Protein AF-A0A960US90-F1 (afdb_monomer_lite)

Foldseek 3Di:
DDDDDDDFPKDWDAPDDDDDDPPPPPDPDDAQFWKFKQWPNDTWIWGFHDDDPWWTKIWTDDPDDHDAFTKMKIWHDDPQKIKIFIWGFHDWDQDPPPRIIITIITDTSTMIIGGHCVVVPD

Structure (mmCIF, N/CA/C/O backbone):
data_AF-A0A960US90-F1
#
_entry.id   AF-A0A960US90-F1
#
loop_
_atom_site.group_PDB
_atom_site.id
_atom_site.type_symbol
_atom_site.label_atom_id
_atom_site.label_alt_id
_atom_site.label_comp_id
_atom_site.label_asym_id
_atom_site.label_entity_id
_atom_site.label_seq_id
_atom_site.pdbx_PDB_ins_code
_atom_site.Cartn_x
_atom_site.Cartn_y
_atom_site.Cartn_z
_atom_site.occupancy
_atom_site.B_iso_or_equiv
_atom_site.auth_seq_id
_atom_site.auth_comp_id
_atom_site.auth_asym_id
_atom_site.auth_atom_id
_atom_site.pdbx_PDB_model_num
ATOM 1 N N . MET A 1 1 ? -6.384 25.281 39.014 1.00 40.53 1 MET A N 1
ATOM 2 C CA . MET A 1 1 ? -7.089 24.768 37.821 1.00 40.53 1 MET A CA 1
ATOM 3 C C . MET A 1 1 ? -6.168 23.746 37.186 1.00 40.53 1 MET A C 1
ATOM 5 O O . MET A 1 1 ? -5.210 24.135 36.535 1.00 40.53 1 MET A O 1
ATOM 9 N N . GLU A 1 2 ? -6.365 22.465 37.488 1.00 37.47 2 GLU A N 1
ATOM 10 C CA . GLU A 1 2 ? -5.544 21.386 36.930 1.00 37.47 2 GLU A CA 1
ATOM 11 C C . GLU A 1 2 ? -6.065 21.026 35.535 1.00 37.47 2 GLU A C 1
ATOM 13 O O . GLU A 1 2 ? -7.226 20.656 35.368 1.00 37.47 2 GLU A O 1
ATOM 18 N N . GLN A 1 3 ? -5.218 21.199 34.518 1.00 38.44 3 GLN A N 1
ATOM 19 C CA . GLN A 1 3 ? -5.479 20.753 33.153 1.00 38.44 3 GLN A CA 1
ATOM 20 C C . GLN A 1 3 ? -5.199 19.250 33.069 1.00 38.44 3 GLN A C 1
ATOM 22 O O . GLN A 1 3 ? -4.046 18.826 33.035 1.00 38.44 3 GLN A O 1
ATOM 27 N N . SER A 1 4 ? -6.252 18.435 33.037 1.00 40.59 4 SER A N 1
ATOM 28 C CA . SER A 1 4 ? -6.133 17.008 32.740 1.00 40.59 4 SER A CA 1
ATOM 29 C C . SER A 1 4 ? -5.813 16.808 31.255 1.00 40.59 4 SER A C 1
ATOM 31 O O . SER A 1 4 ? -6.625 17.105 30.380 1.00 40.59 4 SER A O 1
ATOM 33 N N . SER A 1 5 ? -4.613 16.304 30.973 1.00 44.12 5 SER A N 1
ATOM 34 C CA . SER A 1 5 ? -4.166 15.900 29.637 1.00 44.12 5 SER A CA 1
ATOM 35 C C . SER A 1 5 ? -5.059 14.789 29.058 1.00 44.12 5 SER A C 1
ATOM 37 O O . SER A 1 5 ? -5.351 13.824 29.766 1.00 44.12 5 SER A O 1
ATOM 39 N N . PRO A 1 6 ? -5.472 14.851 27.777 1.00 43.44 6 PRO A N 1
ATOM 40 C CA . PRO A 1 6 ? -6.298 13.809 27.177 1.00 43.44 6 PRO A CA 1
ATOM 41 C C . PRO A 1 6 ? -5.481 12.528 26.959 1.00 43.44 6 PRO A C 1
ATOM 43 O O . PRO A 1 6 ? -4.542 12.489 26.160 1.00 43.44 6 PRO A O 1
ATOM 46 N N . SER A 1 7 ? -5.863 11.457 27.655 1.00 41.25 7 SER A N 1
ATOM 47 C CA . SER A 1 7 ? -5.299 10.117 27.491 1.00 41.25 7 SER A CA 1
ATOM 48 C C . SER A 1 7 ? -5.577 9.604 26.074 1.00 41.25 7 SER A C 1
ATOM 50 O O . SER A 1 7 ? -6.693 9.216 25.730 1.00 41.25 7 SER A O 1
ATOM 52 N N . THR A 1 8 ? -4.558 9.616 25.217 1.00 42.59 8 THR A N 1
ATOM 53 C CA . THR A 1 8 ? -4.622 8.946 23.915 1.00 42.59 8 THR A CA 1
ATOM 54 C C . THR A 1 8 ? -4.494 7.447 24.159 1.00 42.59 8 THR A C 1
ATOM 56 O O . THR A 1 8 ? -3.412 6.962 24.476 1.00 42.59 8 THR A O 1
ATOM 59 N N . LEU A 1 9 ? -5.596 6.708 24.022 1.00 42.81 9 LEU A N 1
ATOM 60 C CA . LEU A 1 9 ? -5.570 5.247 24.010 1.00 42.81 9 LEU A CA 1
ATOM 61 C C . LEU A 1 9 ? -4.903 4.784 22.704 1.00 42.81 9 LEU A C 1
ATOM 63 O O . LEU A 1 9 ? -5.544 4.701 21.658 1.00 42.81 9 LEU A O 1
ATOM 67 N N . GLN A 1 10 ? -3.593 4.540 22.752 1.00 39.62 10 GLN A N 1
ATOM 68 C CA . GLN A 1 10 ? -2.866 3.842 21.693 1.00 39.62 10 GLN A CA 1
ATOM 69 C C . GLN A 1 10 ? -3.001 2.339 21.931 1.00 39.62 10 GLN A C 1
ATOM 71 O O . GLN A 1 10 ? -2.364 1.785 22.823 1.00 39.62 10 GLN A O 1
ATOM 76 N N . ILE A 1 11 ? -3.840 1.671 21.142 1.00 49.94 11 ILE A N 1
ATOM 77 C CA . ILE A 1 11 ? -3.877 0.207 21.122 1.00 49.94 11 ILE A CA 1
ATOM 78 C C . ILE A 1 11 ? -2.821 -0.245 20.113 1.00 49.94 11 ILE A C 1
ATOM 80 O O . ILE A 1 11 ? -3.031 -0.160 18.902 1.00 49.94 11 ILE A O 1
ATOM 84 N N . ASN A 1 12 ? -1.670 -0.688 20.617 1.00 39.56 12 ASN A N 1
ATOM 85 C CA . ASN A 1 12 ? -0.641 -1.324 19.802 1.00 39.56 12 ASN A CA 1
ATOM 86 C C . ASN A 1 12 ? -1.005 -2.801 19.628 1.00 39.56 12 ASN A C 1
ATOM 88 O O . ASN A 1 12 ? -0.892 -3.586 20.567 1.00 39.56 12 ASN A O 1
ATOM 92 N N . VAL A 1 13 ? -1.444 -3.183 18.430 1.00 49.03 13 VAL A N 1
ATOM 93 C CA . VAL A 1 13 ? -1.586 -4.596 18.070 1.00 49.03 13 VAL A CA 1
ATOM 94 C C . VAL A 1 13 ? -0.220 -5.078 17.585 1.00 49.03 13 VAL A C 1
ATOM 96 O O . VAL A 1 13 ? 0.220 -4.714 16.496 1.00 49.03 13 VAL A O 1
ATOM 99 N N . PHE A 1 14 ? 0.474 -5.853 18.418 1.00 42.97 14 PHE A N 1
ATOM 100 C CA . PHE A 1 14 ? 1.723 -6.519 18.054 1.00 42.97 14 PHE A CA 1
ATOM 101 C C . PHE A 1 14 ? 1.403 -7.913 17.510 1.00 42.97 14 PHE A C 1
ATOM 103 O O . PHE A 1 14 ? 0.880 -8.757 18.234 1.00 42.97 14 PHE A O 1
ATOM 110 N N . LEU A 1 15 ? 1.721 -8.166 16.239 1.00 50.09 15 LEU A N 1
ATOM 111 C CA . LEU A 1 15 ? 1.648 -9.505 15.653 1.00 50.09 15 LEU A CA 1
ATOM 112 C C . LEU A 1 15 ? 2.919 -10.279 16.043 1.00 50.09 15 LEU A C 1
ATOM 114 O O . LEU A 1 15 ? 3.862 -10.381 15.262 1.00 50.09 15 LEU A O 1
ATOM 118 N N . THR A 1 16 ? 2.998 -10.770 17.282 1.00 44.09 16 THR A N 1
ATOM 119 C CA . THR A 1 16 ? 4.100 -11.649 17.705 1.00 44.09 16 THR A CA 1
ATOM 120 C C . THR A 1 16 ? 3.842 -13.067 17.211 1.00 44.09 16 THR A C 1
ATOM 122 O O . THR A 1 16 ? 2.886 -13.714 17.633 1.00 44.09 16 THR A O 1
ATOM 125 N N . GLY A 1 17 ? 4.698 -13.550 16.311 1.00 52.09 17 GLY A N 1
ATOM 126 C CA . GLY A 1 17 ? 4.656 -14.920 15.817 1.00 52.09 17 GLY A CA 1
ATOM 127 C C . GLY A 1 17 ? 5.214 -15.919 16.833 1.00 52.09 17 GLY A C 1
ATOM 128 O O . GLY A 1 17 ? 6.423 -15.966 17.055 1.00 52.09 17 GLY A O 1
ATOM 129 N N . HIS A 1 18 ? 4.339 -16.746 17.402 1.00 41.50 18 HIS A N 1
ATOM 130 C CA . HIS A 1 18 ? 4.664 -18.106 17.833 1.00 41.50 18 HIS A CA 1
ATOM 131 C C . HIS A 1 18 ? 3.382 -18.958 17.885 1.00 41.50 18 HIS A C 1
ATOM 133 O O . HIS A 1 18 ? 2.409 -18.583 18.529 1.00 41.50 18 HIS A O 1
ATOM 139 N N . GLU A 1 19 ? 3.450 -20.100 17.196 1.00 41.72 19 GLU A N 1
ATOM 140 C CA . GLU A 1 19 ? 2.539 -21.261 17.171 1.00 41.72 19 GLU A CA 1
ATOM 141 C C . GLU A 1 19 ? 1.214 -21.224 16.366 1.00 41.72 19 GLU A C 1
ATOM 143 O O . GLU A 1 19 ? 0.537 -20.198 16.277 1.00 41.72 19 GLU A O 1
ATOM 148 N N . PRO A 1 20 ? 0.843 -22.363 15.723 1.00 51.44 20 PRO A N 1
ATOM 149 C CA . PRO A 1 20 ? -0.217 -22.431 14.730 1.00 51.44 20 PRO A CA 1
ATOM 150 C C . PRO A 1 20 ? -1.536 -22.826 15.393 1.00 51.44 20 PRO A C 1
ATOM 152 O O . PRO A 1 20 ? -1.889 -23.997 15.495 1.00 51.44 20 PRO A O 1
ATOM 155 N N . VAL A 1 21 ? -2.316 -21.833 15.792 1.00 43.56 21 VAL A N 1
ATOM 156 C CA . VAL A 1 21 ? -3.763 -22.008 15.900 1.00 43.56 21 VAL A CA 1
ATOM 157 C C . VAL A 1 21 ? -4.340 -21.437 14.614 1.00 43.56 21 VAL A C 1
ATOM 159 O O . VAL A 1 21 ? -3.890 -20.390 14.151 1.00 43.56 21 VAL A O 1
ATOM 162 N N . LEU A 1 22 ? -5.321 -22.120 14.022 1.00 43.75 22 LEU A N 1
ATOM 163 C CA . LEU A 1 22 ? -6.226 -21.591 12.996 1.00 43.75 22 LEU A CA 1
ATOM 164 C C . LEU A 1 22 ? -7.034 -20.407 13.569 1.00 43.75 22 LEU A C 1
ATOM 166 O O . LEU A 1 22 ? -8.262 -20.412 13.583 1.00 43.75 22 LEU A O 1
ATOM 170 N N . ALA A 1 23 ? -6.351 -19.385 14.081 1.00 43.84 23 ALA A N 1
ATOM 171 C CA . ALA A 1 23 ? -6.906 -18.071 14.243 1.00 43.84 23 ALA A CA 1
ATOM 172 C C . ALA A 1 23 ? -7.208 -17.632 12.820 1.00 43.84 23 ALA A C 1
ATOM 174 O O . ALA A 1 23 ? -6.308 -17.366 12.020 1.00 43.84 23 ALA A O 1
ATOM 175 N N . CYS A 1 24 ? -8.492 -17.649 12.485 1.00 42.06 24 CYS A N 1
ATOM 176 C CA . CYS A 1 24 ? -9.026 -16.924 11.356 1.00 42.06 24 CYS A CA 1
ATOM 177 C C . CYS A 1 24 ? -8.691 -15.453 11.634 1.00 42.06 24 CYS A C 1
ATOM 179 O O . CYS A 1 24 ? -9.477 -14.738 12.253 1.00 42.06 24 CYS A O 1
ATOM 181 N N . ALA A 1 25 ? -7.453 -15.051 11.330 1.00 59.19 25 ALA A N 1
ATOM 182 C CA . ALA A 1 25 ? -6.989 -13.691 11.480 1.00 59.19 25 ALA A CA 1
ATOM 183 C C . ALA A 1 25 ? -7.929 -12.877 10.607 1.00 59.19 25 ALA A C 1
ATOM 185 O O . ALA A 1 25 ? -7.974 -13.071 9.392 1.00 59.19 25 ALA A O 1
ATOM 186 N N . VAL A 1 26 ? -8.783 -12.089 11.257 1.00 68.69 26 VAL A N 1
ATOM 187 C CA . VAL A 1 26 ? -9.749 -11.259 10.552 1.00 68.69 26 VAL A CA 1
ATOM 188 C C . VAL A 1 26 ? -8.934 -10.374 9.614 1.00 68.69 26 VAL A C 1
ATOM 190 O O . VAL A 1 26 ? -7.994 -9.732 10.098 1.00 68.69 26 VAL A O 1
ATOM 193 N N . PRO A 1 27 ? -9.250 -10.373 8.309 1.00 79.19 27 PRO A N 1
ATOM 194 C CA . PRO A 1 27 ? -8.492 -9.607 7.337 1.00 79.19 27 PRO A CA 1
ATOM 195 C C . PRO A 1 27 ? -8.437 -8.144 7.782 1.00 79.19 27 PRO A C 1
ATOM 197 O O . PRO A 1 27 ? -9.457 -7.570 8.181 1.00 79.19 27 PRO A O 1
ATOM 200 N N . LEU A 1 28 ? -7.242 -7.550 7.780 1.00 86.44 28 LEU A N 1
ATOM 201 C CA . LEU A 1 28 ? -7.086 -6.133 8.116 1.00 86.44 28 LEU A CA 1
ATOM 202 C C . LEU A 1 28 ? -7.639 -5.257 6.993 1.00 86.44 28 LEU A C 1
ATOM 204 O O . LEU A 1 28 ? -8.051 -4.126 7.259 1.00 86.44 28 LEU A O 1
ATOM 208 N N . PHE A 1 29 ? -7.667 -5.798 5.775 1.00 91.44 29 PHE A N 1
ATOM 209 C CA . PHE A 1 29 ? -8.078 -5.124 4.555 1.00 91.44 29 PHE A CA 1
ATOM 210 C C . PHE A 1 29 ? -9.199 -5.892 3.851 1.00 91.44 29 PHE A C 1
ATOM 212 O O . PHE A 1 29 ? -9.181 -7.116 3.770 1.00 91.44 29 PHE A O 1
ATOM 219 N N . HIS A 1 30 ? -10.174 -5.174 3.300 1.00 90.94 30 HIS A N 1
ATOM 220 C CA . HIS A 1 30 ? -11.257 -5.774 2.516 1.00 90.94 30 HIS A CA 1
ATOM 221 C C . HIS A 1 30 ? -11.085 -5.486 1.026 1.00 90.94 30 HIS A C 1
ATOM 223 O O . HIS A 1 30 ? -10.566 -4.438 0.653 1.00 90.94 30 HIS A O 1
ATOM 229 N N . GLU A 1 31 ? -11.552 -6.390 0.164 1.00 93.12 31 GLU A N 1
ATOM 230 C CA . GLU A 1 31 ? -11.591 -6.141 -1.281 1.00 93.12 31 GLU A CA 1
ATOM 231 C C . GLU A 1 31 ? -12.349 -4.837 -1.585 1.00 93.12 31 GLU A C 1
ATOM 233 O O . GLU A 1 31 ? -13.363 -4.535 -0.952 1.00 93.12 31 GLU A O 1
ATOM 238 N N . LYS A 1 32 ? -11.850 -4.059 -2.551 1.00 94.00 32 LYS A N 1
ATOM 239 C CA . LYS A 1 32 ? -12.360 -2.740 -2.967 1.00 94.00 32 LYS A CA 1
ATOM 240 C C . LYS A 1 32 ? -12.256 -1.643 -1.908 1.00 94.00 32 LYS A C 1
ATOM 242 O O . LYS A 1 32 ? -12.698 -0.522 -2.157 1.00 94.00 32 LYS A O 1
ATOM 247 N N . GLN A 1 33 ? -11.659 -1.922 -0.751 1.00 94.31 33 GLN A N 1
ATOM 248 C CA . GLN A 1 33 ? -11.401 -0.903 0.257 1.00 94.31 33 GLN A CA 1
ATOM 249 C C . GLN A 1 33 ? -10.409 0.133 -0.269 1.00 94.31 33 GLN A C 1
ATOM 251 O O . GLN A 1 33 ? -9.398 -0.216 -0.878 1.00 94.31 33 GLN A O 1
ATOM 256 N N . ILE A 1 34 ? -10.702 1.403 -0.006 1.00 95.62 34 ILE A N 1
ATOM 257 C CA . ILE A 1 34 ? -9.840 2.521 -0.374 1.00 95.62 34 ILE A CA 1
ATOM 258 C C . ILE A 1 34 ? -8.838 2.794 0.747 1.00 95.62 34 ILE A C 1
ATOM 260 O O . ILE A 1 34 ? -9.199 2.873 1.925 1.00 95.62 34 ILE A O 1
ATOM 264 N N . LEU A 1 35 ? -7.577 2.933 0.357 1.00 96.12 35 LEU A N 1
ATOM 265 C CA . LEU A 1 35 ? -6.438 3.267 1.193 1.00 96.12 35 LEU A CA 1
ATOM 266 C C . LEU A 1 35 ? -5.854 4.594 0.715 1.00 96.12 35 LEU A C 1
ATOM 268 O O . LEU A 1 35 ? -5.674 4.803 -0.483 1.00 96.12 35 LEU A O 1
ATOM 272 N N . ASN A 1 36 ? -5.476 5.446 1.659 1.00 96.31 36 ASN A N 1
ATOM 273 C CA . ASN A 1 36 ? -4.608 6.583 1.386 1.00 96.31 36 ASN A CA 1
ATOM 274 C C . ASN A 1 36 ? -3.171 6.139 1.638 1.00 96.31 36 ASN A C 1
ATOM 276 O O . ASN A 1 36 ? -2.809 5.847 2.782 1.00 96.31 36 ASN A O 1
ATOM 280 N N . LEU A 1 37 ? -2.373 6.052 0.578 1.00 96.06 37 LEU A N 1
ATOM 281 C CA . LEU A 1 37 ? -0.962 5.690 0.645 1.00 96.06 37 LEU A CA 1
ATOM 282 C C . LEU A 1 37 ? -0.092 6.928 0.469 1.00 96.06 37 LEU A C 1
ATOM 284 O O . LEU A 1 37 ? -0.328 7.743 -0.413 1.00 96.06 37 LEU A O 1
ATOM 288 N N . LYS A 1 38 ? 0.968 7.031 1.260 1.00 95.69 38 LYS A N 1
ATOM 289 C CA . LYS A 1 38 ? 2.028 8.017 1.103 1.00 95.69 38 LYS A CA 1
ATOM 290 C C . LYS A 1 38 ? 3.303 7.303 0.682 1.00 95.69 38 LYS A C 1
ATOM 292 O O . LYS A 1 38 ? 3.900 6.569 1.469 1.00 95.69 38 LYS A O 1
ATOM 297 N N . ILE A 1 39 ? 3.715 7.517 -0.563 1.00 94.38 39 ILE A N 1
ATOM 298 C CA . ILE A 1 39 ? 4.900 6.902 -1.174 1.00 94.38 39 ILE A CA 1
ATOM 299 C C . ILE A 1 39 ? 5.829 8.038 -1.595 1.00 94.38 39 ILE A C 1
ATOM 301 O O . ILE A 1 39 ? 5.406 8.956 -2.293 1.00 94.38 39 ILE A O 1
ATOM 305 N N . LYS A 1 40 ? 7.090 8.025 -1.141 1.00 90.56 40 LYS A N 1
ATOM 306 C CA . LYS A 1 40 ? 8.060 9.116 -1.400 1.00 90.56 40 LYS A CA 1
ATOM 307 C C . LYS A 1 40 ? 7.533 10.518 -1.040 1.00 90.56 40 LYS A C 1
ATOM 309 O O . LYS A 1 40 ? 7.879 11.508 -1.674 1.00 90.56 40 LYS A O 1
ATOM 314 N N . GLY A 1 41 ? 6.684 10.606 -0.016 1.00 90.56 41 GLY A N 1
ATOM 315 C CA . GLY A 1 41 ? 6.083 11.867 0.423 1.00 90.56 41 GLY A CA 1
ATOM 316 C C . GLY A 1 41 ? 4.824 12.295 -0.337 1.00 90.56 41 GLY A C 1
ATOM 317 O O . GLY A 1 41 ? 4.204 13.266 0.084 1.00 90.56 41 GLY A O 1
ATOM 318 N N . ILE A 1 42 ? 4.426 11.572 -1.386 1.00 91.31 42 ILE A N 1
ATOM 319 C CA . ILE A 1 42 ? 3.263 11.885 -2.223 1.00 91.31 42 ILE A CA 1
ATOM 320 C C . ILE A 1 42 ? 2.076 11.031 -1.781 1.00 91.31 42 ILE A C 1
ATOM 322 O O . ILE A 1 42 ? 2.193 9.809 -1.684 1.00 91.31 42 ILE A O 1
ATOM 326 N N . GLU A 1 43 ? 0.945 11.681 -1.516 1.00 93.62 43 GLU A N 1
ATOM 327 C CA . GLU A 1 43 ? -0.317 11.021 -1.181 1.00 93.62 43 GLU A CA 1
ATOM 328 C C . GLU A 1 43 ? -1.008 10.522 -2.453 1.00 93.62 43 GLU A C 1
ATOM 330 O O . GLU A 1 43 ? -1.115 11.242 -3.444 1.00 93.62 43 GLU A O 1
ATOM 335 N N . CYS A 1 44 ? -1.436 9.267 -2.432 1.00 93.50 44 CYS A N 1
ATOM 336 C CA . CYS A 1 44 ? -2.059 8.565 -3.542 1.00 93.50 44 CYS A CA 1
ATOM 337 C C . CYS A 1 44 ? -3.232 7.736 -3.023 1.00 93.50 44 CYS A C 1
ATOM 339 O O . CYS A 1 44 ? -3.147 7.135 -1.946 1.00 93.50 44 CYS A O 1
ATOM 341 N N . GLU A 1 45 ? -4.291 7.634 -3.818 1.00 95.19 45 GLU A N 1
ATOM 342 C CA . GLU A 1 45 ? -5.379 6.709 -3.533 1.00 95.19 45 GLU A CA 1
ATOM 343 C C . GLU A 1 45 ? -5.038 5.319 -4.084 1.00 95.19 45 GLU A C 1
ATOM 345 O O . GLU A 1 45 ? -4.550 5.167 -5.209 1.00 95.19 45 GLU A O 1
ATOM 350 N N . ALA A 1 46 ? -5.274 4.287 -3.278 1.00 96.00 46 ALA A N 1
ATOM 351 C CA . ALA A 1 46 ? -5.119 2.905 -3.693 1.00 96.00 46 ALA A CA 1
ATOM 352 C C . ALA A 1 46 ? -6.346 2.081 -3.311 1.00 96.00 46 ALA A C 1
ATOM 354 O O . ALA A 1 46 ? -6.861 2.185 -2.202 1.00 96.00 46 ALA A O 1
ATOM 355 N N . GLN A 1 47 ? -6.786 1.213 -4.213 1.00 96.50 47 GLN A N 1
ATOM 356 C CA . GLN A 1 47 ? -7.879 0.280 -3.970 1.00 96.50 47 GLN A CA 1
ATOM 357 C C . GLN A 1 47 ? -7.326 -1.121 -3.718 1.00 96.50 47 GLN A C 1
ATOM 359 O O . GLN A 1 47 ? -6.518 -1.626 -4.493 1.00 96.50 47 GLN A O 1
ATOM 364 N N . VAL A 1 48 ? -7.779 -1.770 -2.648 1.00 96.56 48 VAL A N 1
ATOM 365 C CA . VAL A 1 48 ? -7.416 -3.156 -2.337 1.00 96.56 48 VAL A CA 1
ATOM 366 C C . VAL A 1 48 ? -8.027 -4.096 -3.371 1.00 96.56 48 VAL A C 1
ATOM 368 O O . VAL A 1 48 ? -9.244 -4.133 -3.543 1.00 96.56 48 VAL A O 1
ATOM 371 N N . LEU A 1 49 ? -7.182 -4.884 -4.030 1.00 95.62 49 LEU A N 1
ATOM 372 C CA . LEU A 1 49 ? -7.602 -5.936 -4.953 1.00 95.62 49 LEU A CA 1
ATOM 373 C C . LEU A 1 49 ? -7.780 -7.267 -4.235 1.00 95.62 49 LEU A C 1
ATOM 375 O O . LEU A 1 49 ? -8.734 -7.974 -4.510 1.00 95.62 49 LEU A O 1
ATOM 379 N N . TYR A 1 50 ? -6.865 -7.615 -3.331 1.00 94.88 50 TYR A N 1
ATOM 380 C CA . TYR A 1 50 ? -7.033 -8.731 -2.405 1.00 94.88 50 TYR A CA 1
ATOM 381 C C . TYR A 1 50 ? -5.992 -8.665 -1.287 1.00 94.88 50 TYR A C 1
ATOM 383 O O . TYR A 1 50 ? -4.943 -8.026 -1.403 1.00 94.88 50 TYR A O 1
ATOM 391 N N . GLU A 1 51 ? -6.275 -9.381 -0.208 1.00 93.88 51 GLU A N 1
ATOM 392 C CA . GLU A 1 51 ? -5.359 -9.608 0.901 1.00 93.88 51 GLU A CA 1
ATOM 393 C C . GLU A 1 51 ? -4.974 -11.093 0.939 1.00 93.88 51 GLU A C 1
ATOM 395 O O . GLU A 1 51 ? -5.784 -11.975 0.651 1.00 93.88 51 GLU A O 1
ATOM 400 N N . SER A 1 52 ? -3.719 -11.377 1.278 1.00 89.94 52 SER A N 1
ATOM 401 C CA . SER A 1 52 ? -3.234 -12.721 1.581 1.00 89.94 52 SER A CA 1
ATOM 402 C C . SER A 1 52 ? -2.463 -12.708 2.902 1.00 89.94 52 SER A C 1
ATOM 404 O O . SER A 1 52 ? -2.202 -11.657 3.481 1.00 89.94 52 SER A O 1
ATOM 406 N N . ARG A 1 53 ? -2.048 -13.884 3.384 1.00 86.19 53 ARG A N 1
ATOM 407 C CA . ARG A 1 53 ? -1.431 -14.051 4.714 1.00 86.19 53 ARG A CA 1
ATOM 408 C C . ARG A 1 53 ? -0.187 -13.190 4.952 1.00 86.19 53 ARG A C 1
ATOM 410 O O . ARG A 1 53 ? 0.144 -12.918 6.098 1.00 86.19 53 ARG A O 1
ATOM 417 N N . ASN A 1 54 ? 0.539 -12.832 3.896 1.00 90.12 54 ASN A N 1
ATOM 418 C CA . ASN A 1 54 ? 1.825 -12.139 3.984 1.00 90.12 54 ASN A CA 1
ATOM 419 C C . ASN A 1 54 ? 1.924 -10.892 3.096 1.00 90.12 54 ASN A C 1
ATOM 421 O O . ASN A 1 54 ? 2.989 -10.271 3.047 1.00 90.12 54 ASN A O 1
ATOM 425 N N . LYS A 1 55 ? 0.840 -10.507 2.418 1.00 94.06 55 LYS A N 1
ATOM 426 C CA . LYS A 1 55 ? 0.843 -9.373 1.496 1.00 94.06 55 LYS A CA 1
ATOM 427 C C . LYS A 1 55 ? -0.543 -8.810 1.252 1.00 94.06 55 LYS A C 1
ATOM 429 O O . LYS A 1 55 ? -1.547 -9.492 1.441 1.00 94.06 55 LYS A O 1
ATOM 434 N N . ILE A 1 56 ? -0.567 -7.583 0.760 1.00 96.06 56 ILE A N 1
ATOM 435 C CA . ILE A 1 56 ? -1.769 -6.903 0.289 1.00 96.06 56 ILE A CA 1
ATOM 436 C C . ILE A 1 56 ? -1.488 -6.474 -1.141 1.00 96.06 56 ILE A C 1
ATOM 438 O O . ILE A 1 56 ? -0.428 -5.912 -1.416 1.00 96.06 56 ILE A O 1
ATOM 442 N N . VAL A 1 57 ? -2.418 -6.741 -2.049 1.00 96.62 57 VAL A N 1
ATOM 443 C CA . VAL A 1 57 ? -2.306 -6.289 -3.433 1.00 96.62 57 VAL A CA 1
ATOM 444 C C . VAL A 1 57 ? -3.296 -5.166 -3.665 1.00 96.62 57 VAL A C 1
ATOM 446 O O . VAL A 1 57 ? -4.479 -5.295 -3.348 1.00 96.62 57 VAL A O 1
ATOM 449 N N . VAL A 1 58 ? -2.801 -4.054 -4.201 1.00 96.88 58 VAL A N 1
ATOM 450 C CA . VAL A 1 58 ? -3.579 -2.829 -4.399 1.00 96.88 58 VAL A CA 1
ATOM 451 C C . VAL A 1 58 ? -3.392 -2.294 -5.812 1.00 96.88 58 VAL A C 1
ATOM 453 O O . VAL A 1 58 ? -2.317 -2.434 -6.388 1.00 96.88 58 VAL A O 1
ATOM 456 N N . SER A 1 59 ? -4.411 -1.647 -6.367 1.00 95.75 59 SER A N 1
ATOM 457 C CA . SER A 1 59 ? -4.272 -0.807 -7.557 1.00 95.75 59 SER A CA 1
ATOM 458 C C . SER A 1 59 ? -4.121 0.650 -7.136 1.00 95.75 59 SER A C 1
ATOM 460 O O . SER A 1 59 ? -4.970 1.159 -6.408 1.00 95.75 59 SER A O 1
ATOM 462 N N . LEU A 1 60 ? -3.073 1.315 -7.604 1.00 94.06 60 LEU A N 1
ATOM 463 C CA . LEU A 1 60 ? -2.789 2.724 -7.364 1.00 94.06 60 LEU A CA 1
ATOM 464 C C . LEU A 1 60 ? -3.417 3.580 -8.469 1.00 94.06 60 LEU A C 1
ATOM 466 O O . LEU A 1 60 ? -3.170 3.345 -9.656 1.00 94.06 60 LEU A O 1
ATOM 470 N N . GLU A 1 61 ? -4.181 4.595 -8.079 1.00 87.19 61 GLU A N 1
ATOM 471 C CA . GLU A 1 61 ? -4.660 5.646 -8.974 1.00 87.19 61 GLU A CA 1
ATOM 472 C C . GLU A 1 61 ? -3.782 6.890 -8.788 1.00 87.19 61 GLU A C 1
ATOM 474 O O . GLU A 1 61 ? -4.054 7.758 -7.963 1.00 87.19 61 GLU A O 1
ATOM 479 N N . SER A 1 62 ? -2.646 6.924 -9.489 1.00 83.50 62 SER A N 1
ATOM 480 C CA . SER A 1 62 ? -1.697 8.039 -9.441 1.00 83.50 62 SER A CA 1
ATOM 481 C C . SER A 1 62 ? -0.741 7.995 -10.632 1.00 83.50 62 SER A C 1
ATOM 483 O O . SER A 1 62 ? -0.354 6.913 -11.076 1.00 83.50 62 SER A O 1
ATOM 485 N N . ASP A 1 63 ? -0.307 9.170 -11.093 1.00 83.00 63 ASP A N 1
ATOM 486 C CA . ASP A 1 63 ? 0.778 9.326 -12.075 1.00 83.00 63 ASP A CA 1
ATOM 487 C C . ASP A 1 63 ? 2.170 9.064 -11.467 1.00 83.00 63 ASP A C 1
ATOM 489 O O . ASP A 1 63 ? 3.186 9.074 -12.166 1.00 83.00 63 ASP A O 1
ATOM 493 N N . LEU A 1 64 ? 2.240 8.836 -10.150 1.00 86.06 64 LEU A N 1
ATOM 494 C CA . LEU A 1 64 ? 3.470 8.461 -9.469 1.00 86.06 64 LEU A CA 1
ATOM 495 C C . LEU A 1 64 ? 4.035 7.160 -10.053 1.00 86.06 64 LEU A C 1
ATOM 497 O O . LEU A 1 64 ? 3.316 6.181 -10.233 1.00 86.06 64 LEU A O 1
ATOM 501 N N . VAL A 1 65 ? 5.352 7.127 -10.262 1.00 86.94 65 VAL A N 1
ATOM 502 C CA . VAL A 1 65 ? 6.094 5.898 -10.569 1.00 86.94 65 VAL A CA 1
ATOM 503 C C . VAL A 1 65 ? 6.690 5.338 -9.267 1.00 86.94 65 VAL A C 1
ATOM 505 O O . VAL A 1 65 ? 7.713 5.850 -8.788 1.00 86.94 65 VAL A O 1
ATOM 508 N N . PRO A 1 66 ? 6.063 4.321 -8.647 1.00 86.62 66 PRO A N 1
ATOM 509 C CA . PRO A 1 66 ? 6.600 3.686 -7.451 1.00 86.62 66 PRO A CA 1
ATOM 510 C C . PRO A 1 66 ? 7.842 2.852 -7.785 1.00 86.62 66 PRO A C 1
ATOM 512 O O . PRO A 1 66 ? 7.977 2.309 -8.879 1.00 86.62 66 PRO A O 1
ATOM 515 N N . GLY A 1 67 ? 8.766 2.752 -6.833 1.00 88.00 67 GLY A N 1
ATOM 516 C CA . GLY A 1 67 ? 9.947 1.901 -6.920 1.00 88.00 67 GLY A CA 1
ATOM 517 C C . GLY A 1 67 ? 9.779 0.620 -6.110 1.00 88.00 67 GLY A C 1
ATOM 518 O O . GLY A 1 67 ? 9.141 0.604 -5.055 1.00 88.00 67 GLY A O 1
ATOM 519 N N . ASN A 1 68 ? 10.394 -0.465 -6.584 1.00 89.38 68 ASN A N 1
ATOM 520 C CA . ASN A 1 68 ? 10.478 -1.686 -5.794 1.00 89.38 68 ASN A CA 1
ATOM 521 C C . ASN A 1 68 ? 11.345 -1.418 -4.555 1.00 89.38 68 ASN A C 1
ATOM 523 O O . ASN A 1 68 ? 12.437 -0.861 -4.650 1.00 89.38 68 ASN A O 1
ATOM 527 N N . GLY A 1 69 ? 10.836 -1.805 -3.393 1.00 91.00 69 GLY A N 1
ATOM 528 C CA . GLY A 1 69 ? 11.486 -1.624 -2.112 1.00 91.00 69 GLY A CA 1
ATOM 529 C C . GLY A 1 69 ? 11.261 -0.263 -1.462 1.00 91.00 69 GLY A C 1
ATOM 530 O O . GLY A 1 69 ? 11.752 -0.056 -0.350 1.00 91.00 69 GLY A O 1
ATOM 531 N N . ASP A 1 70 ? 10.496 0.628 -2.090 1.00 92.50 70 ASP A N 1
ATOM 532 C CA . ASP A 1 70 ? 10.086 1.878 -1.462 1.00 92.50 70 ASP A CA 1
ATOM 533 C C . ASP A 1 70 ? 9.234 1.598 -0.214 1.00 92.50 70 ASP A C 1
ATOM 535 O O . ASP A 1 70 ? 8.384 0.699 -0.188 1.00 92.50 70 ASP A O 1
ATOM 539 N N . ALA A 1 71 ? 9.467 2.389 0.832 1.00 93.94 71 ALA A N 1
ATOM 540 C CA . ALA A 1 71 ? 8.594 2.420 1.995 1.00 93.94 71 ALA A CA 1
ATOM 541 C C . ALA A 1 71 ? 7.300 3.171 1.656 1.00 93.94 71 ALA A C 1
ATOM 543 O O . ALA A 1 71 ? 7.319 4.180 0.944 1.00 93.94 71 ALA A O 1
ATOM 544 N N . ALA A 1 72 ? 6.189 2.687 2.203 1.00 94.69 72 ALA A N 1
ATOM 545 C CA . ALA A 1 72 ? 4.887 3.318 2.081 1.00 94.69 72 ALA A CA 1
ATOM 546 C C . ALA A 1 72 ? 4.218 3.410 3.454 1.00 94.69 72 ALA A C 1
ATOM 548 O O . ALA A 1 72 ? 4.222 2.458 4.239 1.00 94.69 72 ALA A O 1
ATOM 549 N N . GLU A 1 73 ? 3.618 4.559 3.732 1.00 95.94 73 GLU A N 1
ATOM 550 C CA . GLU A 1 73 ? 2.731 4.740 4.879 1.00 95.94 73 GLU A CA 1
ATOM 551 C C . GLU A 1 73 ? 1.298 4.661 4.374 1.00 95.94 73 GLU A C 1
ATOM 553 O O . GLU A 1 73 ? 0.974 5.255 3.352 1.00 95.94 73 GLU A O 1
ATOM 558 N N . GLY A 1 74 ? 0.439 3.915 5.053 1.00 95.38 74 GLY A N 1
ATOM 559 C CA . GLY A 1 74 ? -0.947 3.755 4.646 1.00 95.38 74 GLY A CA 1
ATOM 560 C C . GLY A 1 74 ? -1.912 4.162 5.740 1.00 95.38 74 GLY A C 1
ATOM 561 O O . GLY A 1 74 ? -1.626 4.028 6.932 1.00 95.38 74 GLY A O 1
ATOM 562 N N . SER A 1 75 ? -3.077 4.650 5.337 1.00 95.38 75 SER A N 1
ATOM 563 C CA . SER A 1 75 ? -4.186 4.917 6.239 1.00 95.38 75 SER A CA 1
ATOM 564 C C . SER A 1 75 ? -5.524 4.570 5.603 1.00 95.38 75 SER A C 1
ATOM 566 O O . SER A 1 75 ? -5.684 4.616 4.384 1.00 95.38 75 SER A O 1
ATOM 568 N N . LEU A 1 76 ? -6.484 4.185 6.438 1.00 94.00 76 LEU A N 1
ATOM 569 C CA . LEU A 1 76 ? -7.846 3.887 6.016 1.00 94.00 76 LEU A CA 1
ATOM 570 C C . LEU A 1 76 ? -8.847 4.174 7.133 1.00 94.00 76 LEU A C 1
ATOM 572 O O . LEU A 1 76 ? -8.510 4.118 8.317 1.00 94.00 76 LEU A O 1
ATOM 576 N N . GLN A 1 77 ? -10.095 4.424 6.753 1.00 90.31 77 GLN A N 1
ATOM 577 C CA . GLN A 1 77 ? -11.207 4.536 7.690 1.00 90.31 77 GLN A CA 1
ATOM 578 C C . GLN A 1 77 ? -11.892 3.168 7.843 1.00 90.31 77 GLN A C 1
ATOM 580 O O . GLN A 1 77 ? -12.311 2.561 6.858 1.00 90.31 77 GLN A O 1
ATOM 585 N N . GLN A 1 78 ? -12.030 2.683 9.079 1.00 86.94 78 GLN A N 1
ATOM 586 C CA . GLN A 1 78 ? -12.791 1.475 9.422 1.00 86.94 78 GLN A CA 1
ATOM 587 C C . GLN A 1 78 ? -13.842 1.821 10.480 1.00 86.94 78 GLN A C 1
ATOM 589 O O . GLN A 1 78 ? -13.542 1.911 11.672 1.00 86.94 78 GLN A O 1
ATOM 594 N N . GLY A 1 79 ? -15.086 2.049 10.048 1.00 86.31 79 GLY A N 1
ATOM 595 C CA . GLY A 1 79 ? -16.150 2.522 10.937 1.00 86.31 79 GLY A CA 1
ATOM 596 C C . GLY A 1 79 ? -15.772 3.858 11.581 1.00 86.31 79 GLY A C 1
ATOM 597 O O . GLY A 1 79 ? -15.498 4.826 10.877 1.00 86.31 79 GLY A O 1
ATOM 598 N N . ASN A 1 80 ? -15.687 3.893 12.913 1.00 86.38 80 ASN A N 1
ATOM 599 C CA . ASN A 1 80 ? -15.328 5.092 13.688 1.00 86.38 80 ASN A CA 1
ATOM 600 C C . ASN A 1 80 ? -13.817 5.222 13.945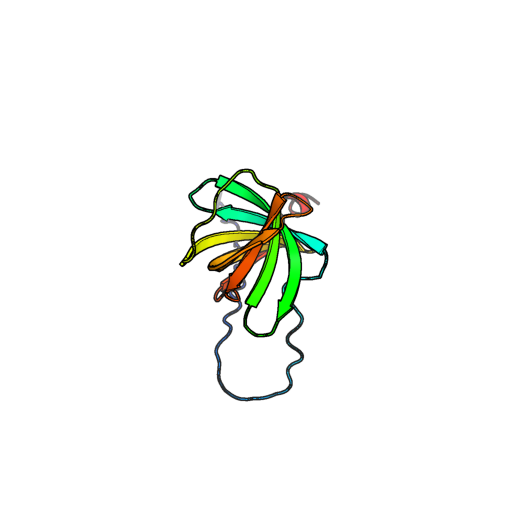 1.00 86.38 80 ASN A C 1
ATOM 602 O O . ASN A 1 80 ? -13.385 6.108 14.684 1.00 86.38 80 ASN A O 1
ATOM 606 N N . TYR A 1 81 ? -13.004 4.340 13.364 1.00 86.56 81 TYR A N 1
ATOM 607 C CA . TYR A 1 81 ? -11.563 4.316 13.572 1.00 86.56 81 TYR A CA 1
ATOM 608 C C . TYR A 1 81 ? -10.822 4.798 12.331 1.00 86.56 81 TYR A C 1
ATOM 610 O O . TYR A 1 81 ? -11.087 4.342 11.219 1.00 86.56 81 TYR A O 1
ATOM 618 N N . LEU A 1 82 ? -9.856 5.686 12.551 1.00 90.50 82 LEU A N 1
ATOM 619 C CA . LEU A 1 82 ? -8.788 5.952 11.604 1.00 90.50 82 LEU A CA 1
ATOM 620 C C . LEU A 1 82 ? -7.657 4.964 11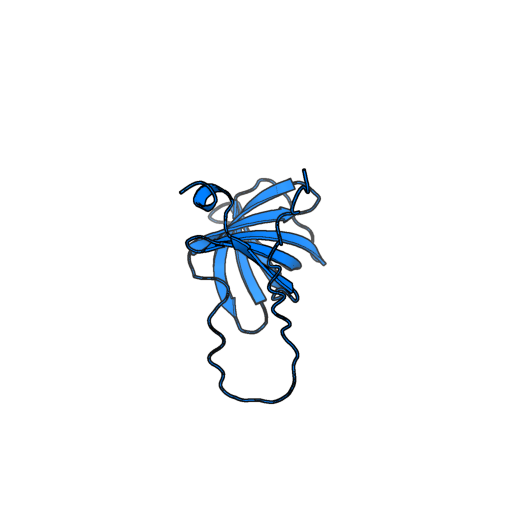.891 1.00 90.50 82 LEU A C 1
ATOM 622 O O . LEU A 1 82 ? -7.084 4.947 12.987 1.00 90.50 82 LEU A O 1
ATOM 626 N N . CYS A 1 83 ? -7.361 4.128 10.909 1.00 92.19 83 CYS A N 1
ATOM 627 C CA . CYS A 1 83 ? -6.295 3.147 10.972 1.00 92.19 83 CYS A CA 1
ATOM 628 C C . CYS A 1 83 ? -5.083 3.658 10.195 1.00 92.19 83 CYS A C 1
ATOM 630 O O . CYS A 1 83 ? -5.242 4.221 9.113 1.00 92.19 83 CYS A O 1
ATOM 632 N N . SER A 1 84 ? -3.879 3.438 10.718 1.00 94.56 84 SER A N 1
ATOM 633 C CA . SER A 1 84 ? -2.625 3.747 10.030 1.00 94.56 84 SER A CA 1
ATOM 634 C C . SER A 1 84 ? -1.622 2.608 10.152 1.00 94.56 84 SER A C 1
ATOM 636 O O . SER A 1 84 ? -1.600 1.877 11.143 1.00 94.56 84 SER A O 1
ATOM 638 N N . PHE A 1 85 ? -0.799 2.431 9.127 1.00 95.06 85 PHE A N 1
ATOM 639 C CA . PHE A 1 85 ? 0.157 1.337 9.038 1.00 95.06 85 PHE A CA 1
ATOM 640 C C . PHE A 1 85 ? 1.383 1.734 8.219 1.00 95.06 85 PHE A C 1
ATOM 642 O O . PHE A 1 85 ? 1.359 2.696 7.453 1.00 95.06 85 PHE A O 1
ATOM 649 N N . GLN A 1 86 ? 2.462 0.975 8.381 1.00 94.81 86 GLN A N 1
ATOM 650 C CA . GLN A 1 86 ? 3.673 1.103 7.573 1.00 94.81 86 GLN A CA 1
ATOM 651 C C . GLN A 1 86 ? 3.928 -0.203 6.827 1.00 94.81 86 GLN A C 1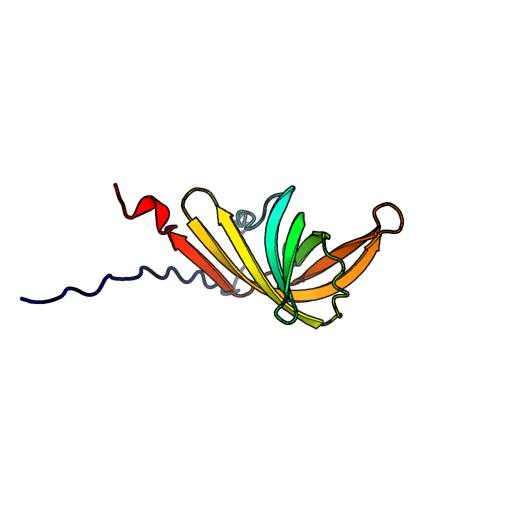
ATOM 653 O O . GLN A 1 86 ? 3.756 -1.292 7.382 1.00 94.81 86 GLN A O 1
ATOM 658 N N . THR A 1 87 ? 4.331 -0.089 5.566 1.00 95.25 87 THR A N 1
ATOM 659 C CA . THR A 1 87 ? 4.613 -1.220 4.682 1.00 95.25 87 THR A CA 1
ATOM 660 C C . THR A 1 87 ? 5.745 -0.887 3.700 1.00 95.25 87 THR A C 1
ATOM 662 O O . THR A 1 87 ? 6.320 0.204 3.716 1.00 95.25 87 THR A O 1
ATOM 665 N N . LYS A 1 88 ? 6.100 -1.858 2.862 1.00 95.69 88 LYS A N 1
ATOM 666 C CA . LYS A 1 88 ? 7.107 -1.774 1.813 1.00 95.69 88 LYS A CA 1
ATOM 667 C C . LYS A 1 88 ? 6.537 -2.363 0.527 1.00 95.69 88 LYS A C 1
ATOM 669 O O . LYS A 1 88 ? 5.856 -3.388 0.571 1.00 95.69 88 LYS A O 1
ATOM 674 N N . ILE A 1 89 ? 6.849 -1.745 -0.604 1.00 96.19 89 ILE A N 1
ATOM 675 C CA . ILE A 1 89 ? 6.510 -2.276 -1.925 1.00 96.19 89 ILE A CA 1
ATOM 676 C C . ILE A 1 89 ? 7.459 -3.441 -2.231 1.00 96.19 89 ILE A C 1
ATOM 678 O O . ILE A 1 89 ? 8.674 -3.261 -2.272 1.00 96.19 89 ILE A O 1
ATOM 682 N N . LEU A 1 90 ? 6.911 -4.641 -2.411 1.00 95.62 90 LEU A N 1
ATOM 683 C CA . LEU A 1 90 ? 7.647 -5.864 -2.749 1.00 95.62 90 LEU A CA 1
ATOM 684 C C . LEU A 1 90 ? 7.760 -6.061 -4.259 1.00 95.62 90 LEU A C 1
ATOM 686 O O . LEU A 1 90 ? 8.768 -6.563 -4.755 1.00 95.62 90 LEU A O 1
ATOM 690 N N . ASN A 1 91 ? 6.705 -5.695 -4.985 1.00 95.25 91 ASN A N 1
ATOM 691 C CA . ASN A 1 91 ? 6.651 -5.783 -6.434 1.00 95.25 91 ASN A CA 1
ATOM 692 C C . ASN A 1 91 ? 5.665 -4.753 -6.996 1.00 95.25 91 ASN A C 1
ATOM 694 O O . ASN A 1 91 ? 4.801 -4.254 -6.272 1.00 95.25 91 ASN A O 1
ATOM 698 N N . LEU A 1 92 ? 5.797 -4.441 -8.281 1.00 94.25 92 LEU A N 1
ATOM 699 C CA . LEU A 1 92 ? 4.900 -3.544 -8.996 1.00 94.25 92 LEU A CA 1
ATOM 700 C C . LEU A 1 92 ? 4.766 -3.953 -10.465 1.00 94.25 92 LEU A C 1
ATOM 702 O O . LEU A 1 92 ? 5.741 -4.341 -11.105 1.00 94.25 92 LEU A O 1
ATOM 706 N N . GLU A 1 93 ? 3.559 -3.826 -11.000 1.00 93.62 93 GLU A N 1
ATOM 707 C CA . GLU A 1 93 ? 3.238 -4.094 -12.400 1.00 93.62 93 GLU A CA 1
ATOM 708 C C . GLU A 1 93 ? 2.377 -2.957 -12.954 1.00 93.62 93 GLU A C 1
ATOM 710 O O . GLU A 1 93 ? 1.459 -2.485 -12.284 1.00 93.62 93 GLU A O 1
ATOM 715 N N . LEU A 1 94 ? 2.657 -2.502 -14.177 1.00 91.12 94 LEU A N 1
ATOM 716 C CA . LEU A 1 94 ? 1.797 -1.542 -14.863 1.00 91.12 94 LEU A CA 1
ATOM 717 C C . LEU A 1 94 ? 0.769 -2.295 -15.703 1.00 91.12 94 LEU A C 1
ATOM 719 O O . LEU A 1 94 ? 1.118 -2.974 -16.669 1.00 91.12 94 LEU A O 1
ATOM 723 N N . THR A 1 95 ? -0.509 -2.127 -15.381 1.00 87.38 95 THR A N 1
ATOM 724 C CA . THR A 1 95 ? -1.580 -2.722 -16.182 1.00 87.38 95 THR A CA 1
ATOM 725 C C . THR A 1 95 ? -1.740 -1.959 -17.497 1.00 87.38 95 THR A C 1
ATOM 727 O O . THR A 1 95 ? -2.006 -0.758 -17.518 1.00 87.38 95 THR A O 1
ATOM 730 N N . LEU A 1 96 ? -1.600 -2.657 -18.628 1.00 81.69 96 LEU A N 1
ATOM 731 C CA . LEU A 1 96 ? -1.685 -2.031 -19.956 1.00 81.69 96 LEU A CA 1
ATOM 732 C C . LEU A 1 96 ? -3.096 -1.530 -20.298 1.00 81.69 96 LEU A C 1
ATOM 734 O O . LEU A 1 96 ? -3.239 -0.587 -21.073 1.00 81.69 96 LEU A O 1
ATOM 738 N N . ARG A 1 97 ? -4.131 -2.162 -19.730 1.00 82.69 97 ARG A N 1
ATOM 739 C CA . ARG A 1 97 ? -5.538 -1.849 -20.006 1.00 82.69 97 ARG A CA 1
ATOM 740 C C . ARG A 1 97 ? -5.957 -0.510 -19.405 1.00 82.69 97 ARG A C 1
ATOM 742 O O . ARG A 1 97 ? -6.497 0.330 -20.114 1.00 82.69 97 ARG A O 1
ATOM 749 N N . ASP A 1 98 ? -5.680 -0.333 -18.117 1.00 81.44 98 ASP A N 1
ATOM 750 C CA . ASP A 1 98 ? -6.205 0.785 -17.327 1.00 81.44 98 ASP A CA 1
ATOM 751 C C . ASP A 1 98 ? -5.115 1.803 -16.963 1.00 81.44 98 ASP A C 1
ATOM 753 O O . ASP A 1 98 ? -5.400 2.809 -16.322 1.00 81.44 98 ASP A O 1
ATOM 757 N N . ARG A 1 99 ? -3.860 1.554 -17.377 1.00 85.06 99 ARG A N 1
ATOM 758 C CA . ARG A 1 99 ? -2.671 2.362 -17.050 1.00 85.06 99 ARG A CA 1
ATOM 759 C C . ARG A 1 99 ? -2.499 2.602 -15.547 1.00 85.06 99 ARG A C 1
ATOM 761 O O . ARG A 1 99 ? -1.931 3.609 -15.139 1.00 85.06 99 ARG A O 1
ATOM 768 N N . ARG A 1 100 ? -2.968 1.662 -14.724 1.00 90.06 100 ARG A N 1
ATOM 769 C CA . ARG A 1 100 ? -2.845 1.706 -13.265 1.00 90.06 100 ARG A CA 1
ATOM 770 C C . ARG A 1 100 ? -1.711 0.812 -12.803 1.00 90.06 100 ARG A C 1
ATOM 772 O O . ARG A 1 100 ? -1.540 -0.297 -13.321 1.00 90.06 100 ARG A O 1
ATOM 779 N N . TRP A 1 101 ? -0.975 1.274 -11.801 1.00 94.12 101 TRP A N 1
ATOM 780 C CA . TRP A 1 101 ? 0.013 0.445 -11.126 1.00 94.12 101 TRP A CA 1
ATOM 781 C C . TRP A 1 101 ? -0.685 -0.534 -10.191 1.00 94.12 101 TRP A C 1
ATOM 783 O O . TRP A 1 101 ? -1.508 -0.137 -9.372 1.00 94.12 101 TRP A O 1
ATOM 793 N N . VAL A 1 102 ? -0.339 -1.809 -10.283 1.00 95.31 102 VAL A N 1
ATOM 794 C CA . VAL A 1 102 ? -0.697 -2.828 -9.300 1.00 95.31 102 VAL A CA 1
ATOM 795 C C . VAL A 1 102 ? 0.520 -3.059 -8.424 1.00 95.31 102 VAL A C 1
ATOM 797 O O . VAL A 1 102 ? 1.589 -3.408 -8.920 1.00 95.31 102 VAL A O 1
ATOM 800 N N . LEU A 1 103 ? 0.367 -2.826 -7.125 1.00 96.38 103 LEU A N 1
ATOM 801 C CA . LEU A 1 103 ? 1.438 -2.936 -6.145 1.00 96.38 103 LEU A CA 1
ATOM 802 C C . LEU A 1 103 ? 1.211 -4.152 -5.266 1.00 96.38 103 LEU A C 1
ATOM 804 O O . LEU A 1 103 ? 0.132 -4.339 -4.704 1.00 96.38 103 LEU A O 1
ATOM 808 N N . GLU A 1 104 ? 2.266 -4.938 -5.098 1.00 96.88 104 GLU A N 1
ATOM 809 C CA . GLU A 1 104 ? 2.353 -5.936 -4.049 1.00 96.88 104 GLU A CA 1
ATOM 810 C C . GLU A 1 104 ? 3.022 -5.301 -2.832 1.00 96.88 104 GLU A C 1
ATOM 812 O O . GLU A 1 104 ? 4.205 -4.962 -2.866 1.00 96.88 104 GLU A O 1
ATOM 817 N N . LEU A 1 105 ? 2.262 -5.124 -1.756 1.00 96.81 105 LEU A N 1
ATOM 818 C CA . LEU A 1 105 ? 2.731 -4.551 -0.502 1.00 96.81 105 LEU A CA 1
ATOM 819 C C . LEU A 1 105 ? 2.987 -5.666 0.508 1.00 96.81 105 LEU A C 1
ATOM 821 O O . LEU A 1 105 ? 2.189 -6.597 0.636 1.00 96.81 105 LEU A O 1
ATOM 825 N N . ALA A 1 106 ? 4.072 -5.552 1.268 1.00 95.50 106 ALA A N 1
ATOM 826 C CA . ALA A 1 106 ? 4.305 -6.421 2.412 1.00 95.50 106 ALA A CA 1
ATOM 827 C C . ALA A 1 106 ? 3.150 -6.296 3.416 1.00 95.50 106 ALA A C 1
ATOM 829 O O . ALA A 1 106 ? 2.579 -5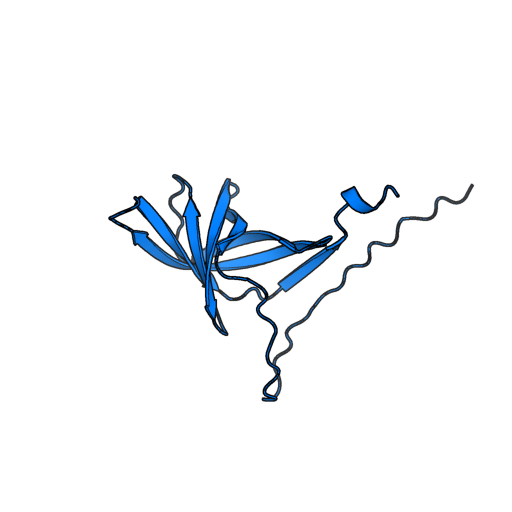.216 3.600 1.00 95.50 106 ALA A O 1
ATOM 830 N N . TYR A 1 107 ? 2.808 -7.382 4.106 1.00 93.69 107 TYR A N 1
ATOM 831 C CA . TYR A 1 107 ? 1.847 -7.262 5.197 1.00 93.69 107 TYR A CA 1
ATOM 832 C C . TYR A 1 107 ? 2.404 -6.324 6.283 1.00 93.69 107 TYR A C 1
ATOM 834 O O . TYR A 1 107 ? 3.575 -6.459 6.656 1.00 93.69 107 TYR A O 1
ATOM 842 N N . PRO A 1 108 ? 1.623 -5.350 6.779 1.00 91.12 108 PRO A N 1
ATOM 843 C CA . PRO A 1 108 ? 2.122 -4.363 7.719 1.00 91.12 108 PRO A CA 1
ATOM 844 C C . PRO A 1 108 ? 2.517 -5.020 9.039 1.00 91.12 108 PRO A C 1
ATOM 846 O O . PRO A 1 108 ? 1.730 -5.727 9.665 1.00 91.12 108 PRO A O 1
ATOM 849 N N . VAL A 1 109 ? 3.737 -4.730 9.494 1.00 81.62 109 VAL A N 1
ATOM 850 C CA . VAL A 1 109 ? 4.235 -5.188 10.802 1.00 81.62 109 VAL A CA 1
ATOM 851 C C . VAL A 1 109 ? 3.559 -4.422 11.941 1.00 81.62 109 VAL A C 1
ATOM 853 O O . VAL A 1 109 ? 3.377 -4.950 13.035 1.00 81.62 109 VAL A O 1
ATOM 856 N N . THR A 1 110 ? 3.169 -3.169 11.687 1.00 82.81 110 THR A N 1
ATOM 857 C CA . THR A 1 110 ? 2.456 -2.325 12.649 1.00 82.81 110 THR A CA 1
ATOM 858 C C . THR A 1 110 ? 1.159 -1.805 12.042 1.00 82.81 110 THR A C 1
ATOM 860 O O . THR A 1 110 ? 1.154 -1.246 10.946 1.00 82.81 110 THR A O 1
ATOM 863 N N . PHE A 1 111 ? 0.060 -1.978 12.777 1.00 88.38 111 PHE A N 1
ATOM 864 C CA . PHE A 1 111 ? -1.261 -1.471 12.422 1.00 88.38 111 PHE A CA 1
ATOM 865 C C . PHE A 1 111 ? -1.858 -0.769 13.643 1.00 88.38 111 PHE A C 1
ATOM 867 O O . PHE A 1 111 ? -2.172 -1.396 14.656 1.00 88.38 111 PHE A O 1
ATOM 874 N N . LYS A 1 112 ? -1.967 0.555 13.568 1.00 89.75 112 LYS A N 1
ATOM 875 C CA . LYS A 1 112 ? -2.459 1.411 14.646 1.00 89.75 112 LYS A CA 1
ATOM 876 C C . LYS A 1 112 ? -3.908 1.772 14.374 1.00 89.75 112 LYS A C 1
ATOM 878 O O . LYS A 1 112 ? -4.261 2.127 13.255 1.00 89.75 112 LYS A O 1
ATOM 883 N N . ARG A 1 113 ? -4.740 1.726 15.412 1.00 88.56 113 ARG A N 1
ATOM 884 C CA . ARG A 1 113 ? -6.137 2.174 15.369 1.00 88.56 113 ARG A CA 1
ATOM 885 C C . ARG A 1 113 ? -6.315 3.352 16.311 1.00 88.56 113 ARG A C 1
ATOM 887 O O . ARG A 1 113 ? -5.853 3.312 17.447 1.00 88.56 113 ARG A O 1
ATOM 894 N N . SER A 1 114 ? -6.969 4.408 15.848 1.00 86.38 114 SER A N 1
ATOM 895 C CA . SER A 1 114 ? -7.304 5.586 16.651 1.00 86.38 114 SER A CA 1
ATOM 896 C C . SER A 1 114 ? -8.755 5.972 16.405 1.00 86.38 114 SER A C 1
ATOM 898 O O . SER A 1 114 ? -9.215 5.934 15.269 1.00 86.38 114 SER A O 1
ATOM 900 N N . LEU A 1 115 ? -9.495 6.337 17.454 1.00 81.81 115 LEU A N 1
ATOM 901 C CA . LEU A 1 115 ? -10.847 6.880 17.291 1.00 81.81 115 LEU A CA 1
ATOM 902 C C . LEU A 1 115 ? -10.779 8.152 16.443 1.00 81.81 115 LEU A C 1
ATOM 904 O O . LEU A 1 115 ? -9.984 9.049 16.745 1.00 81.81 115 LEU A O 1
ATOM 908 N N . SER A 1 116 ? -11.591 8.226 15.388 1.00 68.31 116 SER A N 1
ATOM 909 C CA . SER A 1 116 ? -11.618 9.413 14.545 1.00 68.31 116 SER A CA 1
ATOM 910 C C . SER A 1 116 ? -12.103 10.602 15.383 1.00 68.31 116 SER A C 1
ATOM 912 O O . SER A 1 116 ? -13.069 10.517 16.146 1.00 68.31 116 SER A O 1
ATOM 914 N N . GLN A 1 117 ? -11.394 11.731 15.294 1.00 60.62 117 GLN A N 1
ATOM 915 C CA . GLN A 1 117 ? -11.678 12.906 16.130 1.00 60.62 117 GLN A CA 1
ATOM 916 C C . GLN A 1 117 ? -13.077 13.496 15.880 1.00 60.62 117 GLN A C 1
ATOM 918 O O . GLN A 1 117 ? -13.576 14.247 16.714 1.00 60.62 117 GLN A O 1
ATOM 923 N N . GLN A 1 118 ? -13.731 13.115 14.778 1.00 56.12 118 GLN A N 1
ATOM 924 C CA . GLN A 1 118 ? -15.103 13.505 14.451 1.00 56.12 118 GLN A CA 1
ATOM 925 C C . GLN A 1 118 ? -16.134 12.974 15.466 1.00 56.12 118 GLN A C 1
ATOM 927 O O . GLN A 1 118 ? -17.166 13.606 15.647 1.00 56.12 118 GLN A O 1
ATOM 932 N N . PHE A 1 119 ? -15.827 11.900 16.208 1.00 50.59 119 PHE A N 1
ATOM 933 C CA . PHE A 1 119 ? -16.691 11.367 17.274 1.00 50.59 119 PHE A CA 1
ATOM 934 C C . PHE A 1 119 ? -16.355 11.881 18.681 1.00 50.59 119 PHE A C 1
ATOM 936 O O . PHE A 1 119 ? -17.017 11.506 19.642 1.00 50.59 119 PHE A O 1
ATOM 943 N N . ARG A 1 120 ? -15.350 12.754 18.844 1.00 47.72 120 ARG A N 1
ATOM 944 C CA . ARG A 1 120 ? -15.029 13.355 20.156 1.00 47.72 120 ARG A CA 1
ATOM 945 C C . ARG A 1 120 ? -15.939 14.538 20.533 1.00 47.72 120 ARG A C 1
ATOM 947 O O . ARG A 1 120 ? -15.678 15.183 21.542 1.00 47.72 120 ARG A O 1
ATOM 954 N N . LYS A 1 121 ? -16.966 14.851 19.733 1.00 39.09 121 LYS A N 1
ATOM 955 C CA . LYS A 1 121 ? -17.892 15.983 19.940 1.00 39.09 121 LYS A CA 1
ATOM 956 C C . LYS A 1 121 ? -19.376 15.570 20.005 1.00 39.09 121 LYS A C 1
ATOM 958 O O . LYS A 1 121 ? -20.219 16.265 19.441 1.00 39.09 121 LYS A O 1
ATOM 963 N N . SER A 1 122 ? -19.702 14.472 20.684 1.00 40.19 122 SER A N 1
ATOM 964 C CA . SER A 1 122 ? -21.078 14.199 21.135 1.00 40.19 122 SER A CA 1
ATOM 965 C C . SER A 1 122 ? -21.131 14.099 22.645 1.00 40.19 122 SER A C 1
ATOM 967 O O . SER A 1 122 ? -20.225 13.447 23.205 1.00 40.19 122 SER A O 1
#

Secondary struc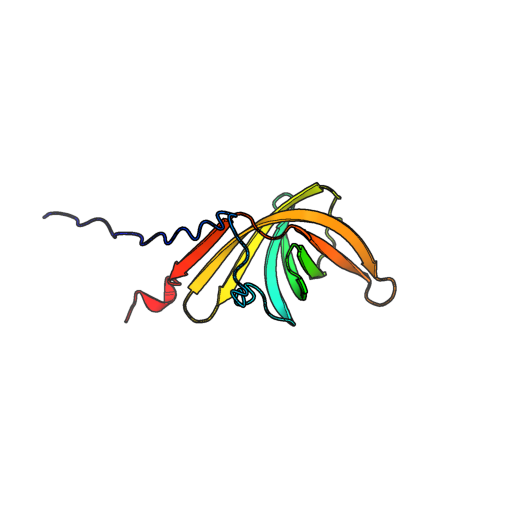ture (DSSP, 8-state):
----------EEEE-------------SS-TT-EEEEEETTEEEEEEEEE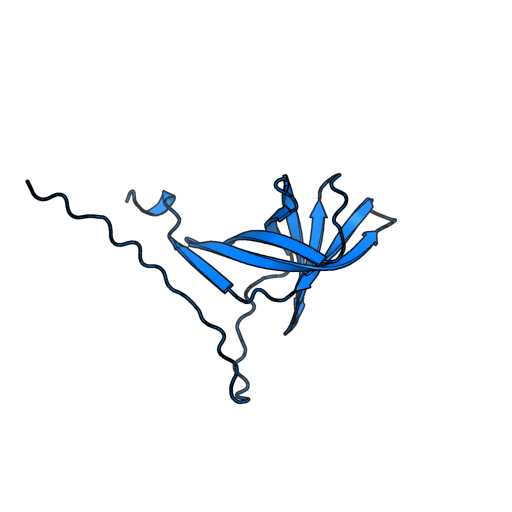EETTEEEEEEESS--PPTT-EEEEEEEETTEEEEEEEEEEEEEE-TTT-PEEEEEEPPSEEEEEE-GGGTT-

Radius of gyration: 16.71 Å; chains: 1; bounding box: 33×47×58 Å

Sequence (122 aa):
MEQSSPSTLQINVFLTGHEPVLACAVPLFHEKQILNLKIKGIECEAQVLYESRNKIVVSLESDLVPGNGDAAEGSLQQGNYLCSFQTKILNLELTLRDRRWVLELAYPVTFKRSLSQQFRKS

pLDDT: mean 79.34, std 20.76, range [37.47, 96.88]